Protein AF-A0AAU3TGC3-F1 (afdb_monomer_lite)

Radius of gyration: 21.4 Å; chains: 1; bounding box: 58×38×46 Å

pLDDT: mean 87.0, std 11.35, range [58.62, 98.12]

Sequence (65 aa):
MRLSVATVRRLLKRHGWSWQAPARRALERDEGAVELWKREVWPQVKAPRRRSGPGSSSRTRPDSR

Structure (mmCIF, N/CA/C/O backbone):
data_AF-A0AAU3TGC3-F1
#
_entry.id   AF-A0AAU3TGC3-F1
#
loop_
_atom_site.group_PDB
_atom_site.id
_atom_site.type_symbol
_atom_site.label_atom_id
_atom_site.label_alt_id
_atom_site.label_comp_id
_atom_site.label_asym_id
_atom_site.label_entity_id
_atom_site.label_seq_id
_atom_site.pdbx_PDB_ins_code
_atom_site.Cartn_x
_atom_site.Cartn_y
_atom_site.Cartn_z
_atom_site.occupancy
_atom_site.B_iso_or_equiv
_atom_site.auth_seq_id
_atom_site.auth_comp_id
_atom_site.auth_asym_id
_atom_site.auth_atom_id
_atom_site.pdbx_PDB_model_num
ATOM 1 N N . MET A 1 1 ? 16.421 -20.763 -14.363 1.00 71.81 1 MET A N 1
ATOM 2 C CA . MET A 1 1 ? 16.554 -19.324 -14.695 1.00 71.81 1 MET A CA 1
ATOM 3 C C . MET A 1 1 ? 15.603 -18.524 -13.804 1.00 71.81 1 MET A C 1
ATOM 5 O O . MET A 1 1 ? 14.426 -18.852 -13.778 1.00 71.81 1 MET A O 1
ATOM 9 N N . ARG A 1 2 ? 16.085 -17.545 -13.019 1.00 89.81 2 ARG A N 1
ATOM 10 C CA . ARG A 1 2 ? 15.262 -16.763 -12.068 1.00 89.81 2 ARG A CA 1
ATOM 11 C C . ARG A 1 2 ? 15.206 -15.305 -12.529 1.00 89.81 2 ARG A C 1
ATOM 13 O O . ARG A 1 2 ? 16.251 -14.691 -12.719 1.00 89.81 2 ARG A O 1
ATOM 20 N N . LEU A 1 3 ? 14.008 -14.758 -12.735 1.00 91.06 3 LEU A N 1
ATOM 21 C CA . LEU A 1 3 ? 13.837 -13.349 -13.102 1.00 91.06 3 LEU A CA 1
ATOM 22 C C . LEU A 1 3 ? 13.822 -12.475 -11.845 1.00 91.06 3 LEU A C 1
ATOM 24 O O . LEU A 1 3 ? 13.170 -12.803 -10.856 1.00 91.06 3 LEU A O 1
ATOM 28 N N . SER A 1 4 ? 14.521 -11.339 -11.886 1.00 95.31 4 SER A N 1
ATOM 29 C CA . SER A 1 4 ? 14.446 -10.343 -10.814 1.00 95.31 4 SER A CA 1
ATOM 30 C C . SER A 1 4 ? 13.111 -9.593 -10.849 1.00 95.31 4 SER A C 1
ATOM 32 O O . SER A 1 4 ? 12.542 -9.370 -11.920 1.00 95.31 4 SER A O 1
ATOM 34 N N . VAL A 1 5 ? 12.639 -9.120 -9.690 1.00 93.19 5 VAL A N 1
ATOM 35 C CA . VAL A 1 5 ? 11.392 -8.331 -9.564 1.00 93.19 5 VAL A CA 1
ATOM 36 C C . VAL A 1 5 ? 11.398 -7.109 -10.492 1.00 93.19 5 VAL A C 1
ATOM 38 O O . VAL A 1 5 ? 10.395 -6.787 -11.128 1.00 93.19 5 VAL A O 1
ATOM 41 N N . ALA A 1 6 ? 12.556 -6.460 -10.647 1.00 94.50 6 ALA A N 1
ATOM 42 C CA . ALA A 1 6 ? 12.722 -5.338 -11.568 1.00 94.50 6 ALA A CA 1
ATOM 43 C C . ALA A 1 6 ? 12.501 -5.740 -13.037 1.00 94.50 6 ALA A C 1
ATOM 45 O O . ALA A 1 6 ? 11.939 -4.971 -13.816 1.00 94.50 6 ALA A O 1
ATOM 46 N N . THR A 1 7 ? 12.927 -6.944 -13.421 1.00 96.12 7 THR A N 1
ATOM 47 C CA . THR A 1 7 ? 12.764 -7.466 -14.783 1.00 96.12 7 THR A CA 1
ATOM 48 C C . THR A 1 7 ? 11.311 -7.812 -15.069 1.00 96.12 7 THR A C 1
ATOM 50 O O . THR A 1 7 ? 10.788 -7.384 -16.096 1.00 96.12 7 THR A O 1
ATOM 53 N N . VAL A 1 8 ? 10.635 -8.473 -14.126 1.00 95.56 8 VAL A N 1
ATOM 54 C CA . VAL A 1 8 ? 9.196 -8.765 -14.218 1.00 95.56 8 VAL A CA 1
ATOM 55 C C . VAL A 1 8 ? 8.391 -7.470 -14.359 1.00 95.56 8 VAL A C 1
ATOM 57 O O . VAL A 1 8 ? 7.595 -7.339 -15.285 1.00 95.56 8 VAL A O 1
ATOM 60 N N . ARG A 1 9 ? 8.667 -6.454 -13.527 1.00 94.12 9 ARG A N 1
ATOM 61 C CA . ARG A 1 9 ? 7.984 -5.150 -13.601 1.00 94.12 9 ARG A CA 1
ATOM 62 C C . ARG A 1 9 ? 8.132 -4.475 -14.969 1.00 94.12 9 ARG A C 1
ATOM 64 O O . ARG A 1 9 ? 7.169 -3.908 -15.479 1.00 94.12 9 ARG A O 1
ATOM 71 N N . ARG A 1 10 ? 9.334 -4.502 -15.557 1.00 95.00 10 ARG A N 1
ATOM 72 C CA . ARG A 1 10 ? 9.587 -3.919 -16.888 1.00 95.00 10 ARG A CA 1
ATOM 73 C C . ARG A 1 10 ? 8.840 -4.663 -17.989 1.00 95.00 10 ARG A C 1
ATOM 75 O O . ARG A 1 10 ? 8.317 -4.017 -18.890 1.00 95.00 10 ARG A O 1
ATOM 82 N N . LEU A 1 11 ? 8.791 -5.993 -17.912 1.00 95.62 11 LEU A N 1
ATOM 83 C CA . LEU A 1 11 ? 8.066 -6.819 -18.873 1.00 95.62 11 LEU A CA 1
ATOM 84 C C . LEU A 1 11 ? 6.567 -6.505 -18.842 1.00 95.62 11 LEU A C 1
ATOM 86 O O . LEU A 1 11 ? 6.012 -6.154 -19.875 1.00 95.62 11 LEU A O 1
ATOM 90 N N . LEU A 1 12 ? 5.953 -6.525 -17.656 1.00 95.50 12 LEU A N 1
ATOM 91 C CA . LEU A 1 12 ? 4.532 -6.209 -17.481 1.00 95.50 12 LEU A CA 1
ATOM 92 C C . LEU A 1 12 ? 4.182 -4.834 -18.067 1.00 95.50 12 LEU A C 1
ATOM 94 O O . LEU A 1 12 ? 3.276 -4.724 -18.890 1.00 95.50 12 LEU A O 1
ATOM 98 N N . LYS A 1 13 ? 4.971 -3.801 -17.743 1.00 94.62 13 LYS A N 1
ATOM 99 C CA . LYS A 1 13 ? 4.745 -2.450 -18.276 1.00 94.62 13 LYS A CA 1
ATOM 100 C C . LYS A 1 13 ? 4.817 -2.398 -19.809 1.00 94.62 13 LYS A C 1
ATOM 102 O O . LYS A 1 13 ? 4.018 -1.700 -20.421 1.00 94.62 13 LYS A O 1
ATOM 107 N N . ARG A 1 14 ? 5.758 -3.122 -20.433 1.00 96.62 14 ARG A N 1
ATOM 108 C CA . ARG A 1 14 ? 5.884 -3.176 -21.905 1.00 96.62 14 ARG A CA 1
ATOM 109 C C . ARG A 1 14 ? 4.673 -3.811 -22.584 1.00 96.62 14 ARG A C 1
ATOM 111 O O . ARG A 1 14 ? 4.365 -3.435 -23.705 1.00 96.62 14 ARG A O 1
ATOM 118 N N . HIS A 1 15 ? 3.980 -4.718 -21.903 1.00 96.50 15 HIS A N 1
ATOM 119 C CA . HIS A 1 15 ? 2.762 -5.356 -22.405 1.00 96.50 15 HIS A CA 1
ATOM 120 C C . HIS A 1 15 ? 1.476 -4.621 -21.993 1.00 96.50 15 HIS A C 1
ATOM 122 O O . HIS A 1 15 ? 0.400 -5.206 -22.033 1.00 96.50 15 HIS A O 1
ATOM 128 N N . GLY A 1 16 ? 1.570 -3.357 -21.566 1.00 95.81 16 GLY A N 1
ATOM 129 C CA . GLY A 1 16 ? 0.400 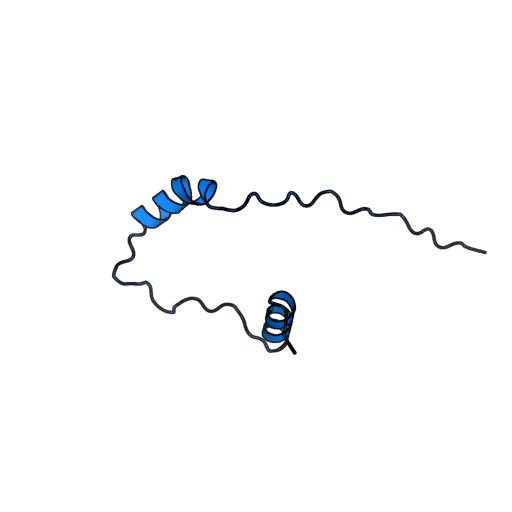-2.547 -21.213 1.00 95.81 16 GLY A CA 1
ATOM 130 C C . GLY A 1 16 ? -0.216 -2.873 -19.851 1.00 95.81 16 GLY A C 1
ATOM 131 O O . GLY A 1 16 ? -1.250 -2.311 -19.503 1.00 95.81 16 GLY A O 1
ATOM 132 N N . TRP A 1 17 ? 0.414 -3.733 -19.046 1.00 94.50 17 TRP A N 1
ATOM 133 C CA . TRP A 1 17 ? -0.091 -4.039 -17.713 1.00 94.50 17 TRP A CA 1
ATOM 134 C C . TRP A 1 17 ? 0.193 -2.886 -16.749 1.00 94.50 17 TRP A C 1
ATOM 136 O O . TRP A 1 17 ? 1.338 -2.455 -16.570 1.00 94.50 17 TRP A O 1
ATOM 146 N N . SER A 1 18 ? -0.864 -2.417 -16.091 1.00 89.81 18 SER A N 1
ATOM 147 C CA . SER A 1 18 ? -0.824 -1.429 -15.015 1.00 89.81 18 SER A CA 1
ATOM 148 C C . SER A 1 18 ? -1.183 -2.067 -13.670 1.00 89.81 18 SER A C 1
ATOM 150 O O . SER A 1 18 ? -1.698 -3.185 -13.603 1.00 89.81 18 SER A O 1
ATOM 152 N N . TRP A 1 19 ? -0.891 -1.359 -12.577 1.00 88.81 19 TRP A N 1
ATOM 153 C CA . TRP A 1 19 ? -1.365 -1.766 -11.257 1.00 88.81 19 TRP A CA 1
ATOM 154 C C . TRP A 1 19 ? -2.893 -1.648 -11.205 1.00 88.81 19 TRP A C 1
ATOM 156 O O . TRP A 1 19 ? -3.430 -0.582 -11.502 1.00 88.81 19 TRP A O 1
ATOM 166 N N . GLN A 1 20 ? -3.571 -2.737 -10.846 1.00 89.44 20 GLN A N 1
ATOM 167 C CA . GLN A 1 20 ? -5.028 -2.790 -10.750 1.00 89.44 20 GLN A CA 1
ATOM 168 C C . GLN A 1 20 ? -5.455 -2.549 -9.303 1.00 89.44 20 GLN A C 1
ATOM 170 O O . GLN A 1 20 ? -5.024 -3.263 -8.396 1.00 89.44 20 GLN A O 1
ATOM 175 N N . ALA A 1 21 ? -6.308 -1.549 -9.096 1.00 89.44 21 ALA A N 1
ATOM 176 C CA . ALA A 1 21 ? -6.994 -1.365 -7.827 1.00 89.44 21 ALA A CA 1
ATOM 177 C C . ALA A 1 21 ? -8.256 -2.245 -7.797 1.00 89.44 21 ALA A C 1
ATOM 179 O O . ALA A 1 21 ? -8.893 -2.421 -8.839 1.00 89.44 21 ALA A O 1
ATOM 180 N N . PRO A 1 22 ? -8.661 -2.773 -6.628 1.00 90.56 22 PRO A N 1
ATOM 181 C CA . PRO A 1 22 ? -9.965 -3.407 -6.486 1.00 90.56 22 PRO A CA 1
ATOM 182 C C . PRO A 1 22 ? -11.081 -2.469 -6.959 1.00 90.56 22 PRO A C 1
ATOM 184 O O . PRO A 1 22 ? -11.119 -1.300 -6.576 1.00 90.56 22 PRO A O 1
ATOM 187 N N . ALA A 1 23 ? -12.007 -2.990 -7.768 1.00 91.88 23 ALA A N 1
ATOM 188 C CA . ALA A 1 23 ? -13.105 -2.200 -8.329 1.00 91.88 23 ALA A CA 1
ATOM 189 C C . ALA A 1 23 ? -14.087 -1.684 -7.262 1.00 91.88 23 ALA A C 1
ATOM 191 O O . ALA A 1 23 ? -14.824 -0.730 -7.498 1.00 91.88 23 ALA A O 1
ATOM 192 N N . ARG A 1 24 ? -14.116 -2.324 -6.088 1.00 92.94 24 ARG A N 1
ATOM 193 C CA . ARG A 1 24 ? -14.980 -1.965 -4.961 1.00 92.94 24 ARG A CA 1
ATOM 194 C C . ARG A 1 24 ? -14.158 -1.834 -3.689 1.00 92.94 24 ARG A C 1
ATOM 196 O O . ARG A 1 24 ? -13.152 -2.521 -3.511 1.00 92.94 24 ARG A O 1
ATOM 203 N N . ARG A 1 25 ? -14.618 -0.961 -2.795 1.00 89.88 25 ARG A N 1
ATOM 204 C CA . ARG A 1 25 ? -14.086 -0.876 -1.433 1.00 89.88 25 ARG A CA 1
ATOM 205 C C . ARG A 1 25 ? -14.538 -2.100 -0.636 1.00 89.88 25 ARG A C 1
ATOM 207 O O . ARG A 1 25 ? -15.641 -2.599 -0.848 1.00 89.88 25 ARG A O 1
ATOM 214 N N . ALA A 1 26 ? -13.672 -2.578 0.254 1.00 92.44 26 ALA A N 1
ATOM 215 C CA . ALA A 1 26 ? -14.032 -3.631 1.196 1.00 92.44 26 ALA A CA 1
ATOM 216 C C .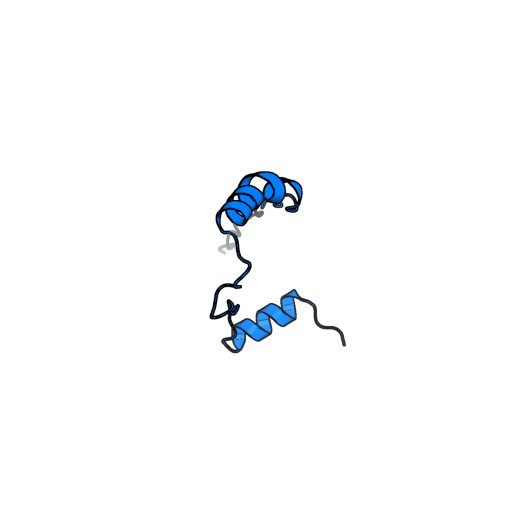 ALA A 1 26 ? -15.131 -3.126 2.144 1.00 92.44 26 ALA A C 1
ATOM 218 O O . ALA A 1 26 ? -15.087 -1.967 2.553 1.00 92.44 26 ALA A O 1
ATOM 219 N N . LEU A 1 27 ? -16.089 -3.990 2.492 1.00 93.88 27 LEU A N 1
ATOM 220 C CA . LEU A 1 27 ? -17.203 -3.642 3.386 1.00 93.88 27 LEU A CA 1
ATOM 221 C C . LEU A 1 27 ? -16.718 -3.250 4.788 1.00 93.88 27 LEU A C 1
ATOM 223 O O . LEU A 1 27 ? -17.284 -2.368 5.416 1.00 93.88 27 LEU A O 1
ATOM 227 N N . GLU A 1 28 ? -15.631 -3.869 5.239 1.00 94.44 28 GLU A N 1
ATOM 228 C CA . GLU A 1 28 ? -15.006 -3.640 6.547 1.00 94.44 28 GLU A CA 1
ATOM 229 C C . GLU A 1 28 ? -14.116 -2.386 6.583 1.00 94.44 28 GLU A C 1
ATOM 231 O O . GLU A 1 28 ? -13.495 -2.085 7.600 1.00 94.44 28 GLU A O 1
ATOM 236 N N . ARG A 1 29 ? -13.973 -1.665 5.462 1.00 93.56 29 ARG A N 1
ATOM 237 C CA . ARG A 1 29 ? -13.030 -0.550 5.364 1.00 93.56 29 ARG A CA 1
ATOM 238 C C . ARG A 1 29 ? -13.526 0.661 6.156 1.00 93.56 29 ARG A C 1
ATOM 240 O O . ARG A 1 29 ? -14.430 1.363 5.715 1.00 93.56 29 ARG A O 1
ATOM 247 N N . ASP A 1 30 ? -12.827 0.967 7.242 1.00 96.25 30 ASP A N 1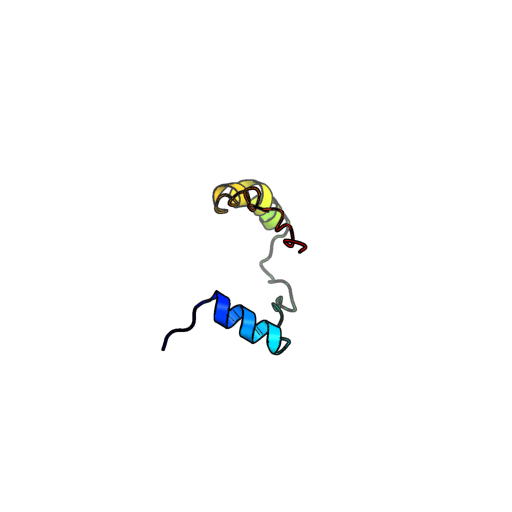
ATOM 248 C CA . ASP A 1 30 ? -12.970 2.212 7.999 1.00 96.25 30 ASP A CA 1
ATOM 249 C C . ASP A 1 30 ? -11.967 3.266 7.489 1.00 96.25 30 ASP A C 1
ATOM 251 O O . ASP A 1 30 ? -10.753 3.137 7.662 1.00 96.25 30 ASP A O 1
ATOM 255 N N . GLU A 1 31 ? -12.465 4.320 6.832 1.00 95.25 31 GLU A N 1
ATOM 256 C CA . GLU A 1 31 ? -11.608 5.397 6.314 1.00 95.25 31 GLU A CA 1
ATOM 257 C C . GLU A 1 31 ? -10.957 6.223 7.436 1.00 95.25 31 GLU A C 1
ATOM 259 O O . GLU A 1 31 ? -9.833 6.691 7.263 1.00 95.25 31 GLU A O 1
ATOM 264 N N . GLY A 1 32 ? -11.606 6.367 8.596 1.00 97.50 32 GLY A N 1
ATOM 265 C CA . GLY A 1 32 ? -11.036 7.054 9.755 1.00 97.50 32 GLY A CA 1
ATOM 266 C C . GLY A 1 32 ? -9.846 6.287 10.328 1.00 97.50 32 GLY A C 1
ATOM 267 O O . GLY A 1 32 ? -8.779 6.866 10.545 1.00 97.50 32 GLY A O 1
ATOM 268 N N . ALA A 1 33 ? -9.988 4.968 10.474 1.00 96.62 33 ALA A N 1
ATOM 269 C CA . ALA A 1 33 ? -8.889 4.091 10.873 1.00 96.62 33 ALA A CA 1
ATOM 270 C C . ALA A 1 33 ? -7.742 4.099 9.845 1.00 96.62 33 ALA A C 1
ATOM 272 O O . ALA A 1 33 ? -6.568 4.123 10.223 1.00 96.62 33 ALA A O 1
ATOM 273 N N . VAL A 1 34 ? -8.056 4.131 8.544 1.00 96.19 34 VAL A N 1
ATOM 274 C CA . VAL A 1 34 ? -7.046 4.228 7.476 1.00 96.19 34 VAL A CA 1
ATOM 275 C C . VAL A 1 34 ? -6.270 5.543 7.553 1.00 96.19 34 VAL A C 1
ATOM 277 O O . VAL A 1 34 ? -5.041 5.526 7.441 1.00 96.19 34 VAL A O 1
ATOM 280 N N . GLU A 1 35 ? -6.944 6.678 7.735 1.00 97.56 35 GLU A N 1
ATOM 281 C CA . GLU A 1 35 ? -6.268 7.974 7.852 1.00 97.56 35 GLU A CA 1
ATOM 282 C C . GLU A 1 35 ? -5.416 8.065 9.122 1.00 97.56 35 GLU A C 1
ATOM 284 O O . GLU A 1 35 ? -4.267 8.515 9.062 1.00 97.56 35 GLU A O 1
ATOM 289 N N . LEU A 1 36 ? -5.914 7.551 10.250 1.00 98.12 36 LEU A N 1
ATOM 290 C CA . LEU A 1 36 ? -5.146 7.464 11.490 1.00 98.12 36 LEU A CA 1
ATOM 291 C C . LEU A 1 36 ? -3.879 6.621 11.302 1.00 98.12 36 LEU A C 1
ATOM 293 O O . LEU A 1 36 ? -2.774 7.061 11.623 1.00 98.12 36 LEU A O 1
ATOM 297 N N . TRP A 1 37 ? -4.016 5.442 10.694 1.00 97.38 37 TRP A N 1
ATOM 298 C CA . TRP A 1 37 ? -2.895 4.545 10.431 1.00 97.38 37 TRP A CA 1
ATOM 299 C C . TRP A 1 37 ? -1.841 5.184 9.518 1.00 97.38 37 TRP A C 1
ATOM 301 O O . TRP A 1 37 ? -0.640 5.090 9.788 1.00 97.38 37 TRP A O 1
ATOM 311 N N . LYS A 1 38 ? -2.267 5.883 8.456 1.00 96.25 38 LYS A N 1
ATOM 312 C CA . LYS A 1 38 ? -1.362 6.623 7.558 1.00 96.25 38 LYS A CA 1
ATOM 313 C C . LYS A 1 38 ? -0.592 7.722 8.288 1.00 96.25 38 LYS A C 1
ATOM 315 O O . LYS A 1 38 ? 0.560 7.977 7.937 1.00 96.25 38 LYS A O 1
ATOM 320 N N . ARG A 1 39 ? -1.222 8.392 9.254 1.00 96.50 39 ARG A N 1
ATOM 321 C CA . ARG A 1 39 ? -0.591 9.463 10.030 1.00 96.50 39 ARG A CA 1
ATOM 322 C C . ARG A 1 39 ? 0.389 8.912 11.060 1.00 96.50 39 ARG A C 1
ATOM 324 O O . ARG A 1 39 ? 1.483 9.449 11.192 1.00 96.50 39 ARG A O 1
ATOM 331 N N . GLU A 1 40 ? 0.003 7.864 11.777 1.00 97.00 40 GLU A N 1
ATOM 332 C CA . GLU A 1 40 ? 0.693 7.465 13.008 1.00 97.00 40 GLU A CA 1
ATOM 333 C C . GLU A 1 40 ? 1.613 6.263 12.822 1.00 97.00 40 GLU A C 1
ATOM 335 O O . GLU A 1 40 ? 2.744 6.273 13.303 1.00 97.00 40 GLU A O 1
ATOM 340 N N . VAL A 1 41 ? 1.163 5.247 12.085 1.00 96.50 41 VAL A N 1
ATOM 341 C CA . VAL A 1 41 ? 1.876 3.969 11.957 1.00 96.50 41 VAL A CA 1
ATOM 342 C C . VAL A 1 41 ? 2.759 3.955 10.718 1.00 96.50 41 VAL A C 1
ATOM 344 O O . VAL A 1 41 ? 3.913 3.528 10.772 1.00 96.50 41 VAL A O 1
ATOM 347 N N . TRP A 1 42 ? 2.249 4.455 9.589 1.00 95.81 42 TRP A N 1
ATOM 348 C CA . TRP A 1 42 ? 2.976 4.414 8.322 1.00 95.81 42 TRP A CA 1
ATOM 349 C C . TRP A 1 42 ? 4.380 5.041 8.376 1.00 95.81 42 TRP A C 1
ATOM 351 O O . TRP A 1 42 ? 5.305 4.424 7.841 1.00 95.81 42 TRP A O 1
ATOM 361 N N . PRO A 1 43 ? 4.611 6.201 9.027 1.00 92.75 43 PRO A N 1
ATOM 362 C CA . PRO A 1 43 ? 5.956 6.765 9.142 1.00 92.75 43 PRO A CA 1
ATOM 363 C C . PRO A 1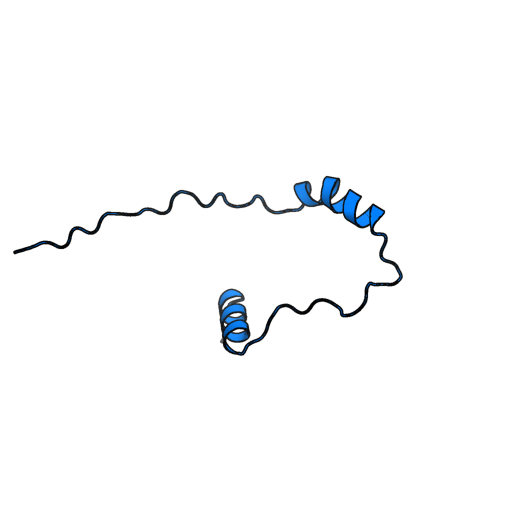 43 ? 6.949 5.862 9.882 1.00 92.75 43 PRO A C 1
ATOM 365 O O . PRO A 1 43 ? 8.141 5.936 9.597 1.00 92.75 43 PRO A O 1
ATOM 368 N N . GLN A 1 44 ? 6.466 5.013 10.793 1.00 92.56 44 GLN A N 1
ATOM 369 C CA . GLN A 1 44 ? 7.293 4.136 11.623 1.00 92.56 44 GLN A CA 1
ATOM 370 C C . GLN A 1 44 ? 7.707 2.860 10.877 1.00 92.56 44 GLN A C 1
ATOM 372 O O . GLN A 1 44 ? 8.840 2.405 11.001 1.00 92.56 44 GLN A O 1
ATOM 377 N N . VAL A 1 45 ? 6.800 2.287 10.078 1.00 93.50 45 VAL A N 1
ATOM 378 C CA . VAL A 1 45 ? 7.034 1.008 9.373 1.00 93.50 45 VAL A CA 1
ATOM 379 C C . VAL A 1 45 ? 7.624 1.182 7.975 1.00 93.50 45 VAL A C 1
ATOM 381 O O . VAL A 1 45 ? 8.192 0.255 7.394 1.00 93.50 45 VAL A O 1
ATOM 384 N N . LYS A 1 46 ? 7.482 2.373 7.394 1.00 89.62 46 LYS A N 1
ATOM 385 C CA . LYS A 1 46 ? 8.049 2.704 6.093 1.00 89.62 46 LYS A CA 1
ATOM 386 C C . LYS A 1 46 ? 9.571 2.706 6.176 1.00 89.62 46 LYS A C 1
ATOM 388 O O . LYS A 1 46 ? 10.158 3.490 6.916 1.00 89.62 46 LYS A O 1
ATOM 393 N N . ALA A 1 47 ? 10.213 1.915 5.315 1.00 83.06 47 ALA A N 1
ATOM 394 C CA . ALA A 1 47 ? 11.659 1.985 5.140 1.00 83.06 47 ALA A CA 1
ATOM 395 C C . ALA A 1 47 ? 12.087 3.444 4.874 1.00 83.06 47 ALA A C 1
ATOM 397 O O . ALA A 1 47 ? 11.458 4.109 4.032 1.00 83.06 47 ALA A O 1
ATOM 398 N N . PRO A 1 48 ? 13.145 3.948 5.542 1.00 78.12 48 PRO A N 1
ATOM 399 C CA . PRO A 1 48 ? 13.665 5.278 5.277 1.00 78.12 48 PRO A CA 1
ATOM 400 C C . PRO A 1 48 ? 13.852 5.437 3.774 1.00 78.12 48 PRO A C 1
ATOM 402 O O . PRO A 1 48 ? 14.506 4.612 3.128 1.00 78.12 48 PRO A O 1
ATOM 405 N N . ARG A 1 49 ? 13.243 6.473 3.181 1.00 71.56 49 ARG A N 1
ATOM 406 C CA . ARG A 1 49 ? 13.508 6.765 1.771 1.00 71.56 49 ARG A CA 1
ATOM 407 C C . ARG A 1 49 ? 15.013 6.973 1.678 1.00 71.56 49 ARG A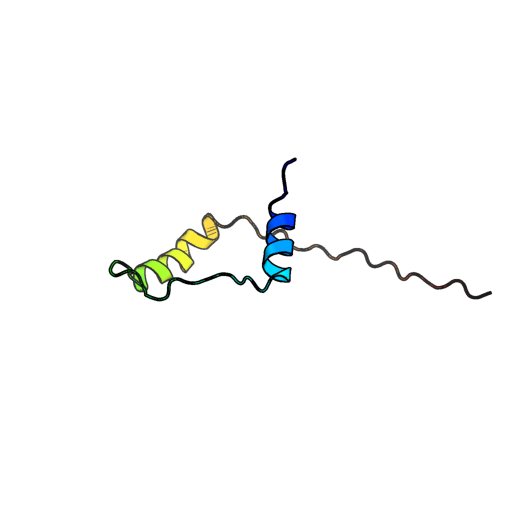 C 1
ATOM 409 O O . ARG A 1 49 ? 15.522 7.912 2.288 1.00 71.56 49 ARG A O 1
ATOM 416 N N . ARG A 1 50 ? 15.721 6.124 0.921 1.00 70.62 50 ARG A N 1
ATOM 417 C CA . ARG A 1 50 ? 17.068 6.473 0.466 1.00 70.62 50 ARG A CA 1
ATOM 418 C C . ARG A 1 50 ? 16.918 7.848 -0.164 1.00 70.62 50 ARG A C 1
ATOM 420 O O . ARG A 1 50 ? 16.207 7.986 -1.161 1.00 70.62 50 ARG A O 1
ATOM 427 N N . ARG A 1 51 ? 17.519 8.869 0.455 1.00 65.31 51 ARG A N 1
ATOM 428 C CA . ARG A 1 51 ? 17.730 10.134 -0.235 1.00 65.31 51 ARG A CA 1
ATOM 429 C C . ARG A 1 51 ? 18.475 9.743 -1.499 1.00 65.31 51 ARG A C 1
ATOM 431 O O . ARG A 1 51 ? 19.546 9.143 -1.419 1.00 65.31 51 ARG A O 1
ATOM 438 N N . SER A 1 52 ? 17.860 9.975 -2.652 1.00 68.31 52 SER A N 1
ATOM 439 C CA . SER A 1 52 ? 18.597 10.023 -3.901 1.00 68.31 52 SER A CA 1
ATOM 440 C C . SER A 1 52 ? 19.652 11.099 -3.686 1.00 68.31 52 SER A C 1
ATOM 442 O O . SER A 1 52 ? 19.328 12.283 -3.646 1.00 68.31 52 SER A O 1
ATOM 444 N N . GLY A 1 53 ? 20.882 10.671 -3.395 1.00 72.38 53 GLY A N 1
ATOM 445 C CA . GLY A 1 53 ? 22.022 11.570 -3.395 1.00 72.38 53 GLY A CA 1
ATOM 446 C C . GLY A 1 53 ? 22.149 12.180 -4.792 1.00 72.38 53 GLY A C 1
ATOM 447 O O . GLY A 1 53 ? 21.646 11.582 -5.752 1.00 72.38 53 GLY A O 1
ATOM 448 N N . PRO A 1 54 ? 22.781 13.354 -4.925 1.00 75.88 54 PRO A N 1
ATOM 449 C CA . PRO A 1 54 ? 23.093 13.903 -6.234 1.00 75.88 54 PRO A CA 1
ATOM 450 C C . PRO A 1 54 ? 23.749 12.813 -7.088 1.00 75.88 54 PRO A C 1
ATOM 452 O O . PRO A 1 54 ? 24.735 12.202 -6.672 1.00 75.88 54 PRO A O 1
ATOM 455 N N . GLY A 1 55 ? 23.166 12.511 -8.249 1.00 72.06 55 GLY A N 1
ATOM 456 C CA . GLY A 1 55 ? 23.858 11.694 -9.237 1.00 72.06 55 GLY A CA 1
ATOM 457 C C . GLY A 1 55 ? 25.123 12.434 -9.663 1.00 72.06 55 GLY A C 1
ATOM 458 O O . GLY A 1 55 ? 25.089 13.651 -9.842 1.00 72.06 55 GLY A O 1
ATOM 459 N N . SER A 1 56 ? 26.241 11.724 -9.806 1.00 75.38 56 SER A N 1
ATOM 460 C CA . SER A 1 56 ? 27.434 12.318 -10.405 1.00 75.38 56 SER A CA 1
ATOM 461 C C . SER A 1 56 ? 27.129 12.636 -11.868 1.00 75.38 56 SER A C 1
ATOM 463 O O . SER A 1 56 ? 26.765 11.743 -12.632 1.00 75.38 56 SER A O 1
ATOM 465 N N . SER A 1 57 ? 27.234 13.908 -12.241 1.00 72.00 57 SER A N 1
ATOM 466 C CA . SER A 1 57 ? 27.181 14.363 -13.627 1.00 72.00 57 SER A CA 1
ATOM 467 C C . SER A 1 57 ? 28.534 14.979 -13.943 1.00 72.00 57 SER A C 1
ATOM 469 O O . SER A 1 57 ? 28.837 16.092 -13.511 1.00 72.00 57 SER A O 1
ATOM 471 N N . SER A 1 58 ? 29.387 14.235 -14.642 1.00 74.50 58 SER A N 1
ATOM 472 C CA . SER A 1 58 ? 30.571 14.815 -15.260 1.00 74.50 58 SER A CA 1
ATOM 473 C C . SER A 1 58 ? 30.151 15.442 -16.586 1.00 74.50 58 SER A C 1
ATOM 475 O O . SER A 1 58 ? 29.469 14.824 -17.403 1.00 74.50 58 SER A O 1
ATOM 477 N N . ARG A 1 59 ? 30.551 16.696 -16.817 1.00 70.25 59 ARG A N 1
ATOM 478 C CA . ARG A 1 59 ? 30.482 17.280 -18.157 1.00 70.25 59 ARG A CA 1
ATOM 479 C C . ARG A 1 59 ? 31.459 16.507 -19.036 1.00 70.25 59 ARG A C 1
ATOM 481 O O . ARG A 1 59 ? 32.661 16.759 -18.977 1.00 70.25 59 ARG A O 1
ATOM 488 N N . THR A 1 60 ? 30.959 15.579 -19.842 1.00 73.50 60 THR A N 1
ATOM 489 C CA . THR A 1 60 ? 31.718 15.060 -20.977 1.00 73.50 60 THR A CA 1
ATOM 490 C C . THR A 1 60 ? 31.902 16.226 -21.941 1.00 73.50 60 THR A C 1
ATOM 492 O O . THR A 1 60 ? 30.962 16.642 -22.615 1.00 73.50 60 THR A O 1
ATOM 495 N N . ARG A 1 61 ? 33.092 16.830 -21.941 1.00 67.56 61 ARG A N 1
ATOM 496 C CA . ARG A 1 61 ? 33.499 17.720 -23.027 1.00 67.56 61 ARG A CA 1
ATOM 497 C C . ARG A 1 61 ? 33.754 16.824 -24.243 1.00 67.56 61 ARG A C 1
ATOM 499 O O . ARG A 1 61 ? 34.546 15.894 -24.096 1.00 67.56 61 ARG A O 1
ATOM 506 N N . PRO A 1 62 ? 33.102 17.030 -25.399 1.00 72.56 62 PRO A N 1
ATOM 507 C CA . PRO A 1 62 ? 33.637 16.483 -26.631 1.00 72.56 62 PRO A CA 1
ATOM 508 C C . PRO A 1 62 ? 34.980 17.174 -26.873 1.00 72.56 62 PRO A C 1
ATOM 510 O O . PRO A 1 62 ? 35.063 18.403 -26.879 1.00 72.56 62 PRO A O 1
ATOM 513 N N . ASP A 1 63 ? 36.032 16.371 -26.967 1.00 61.44 63 ASP A N 1
ATOM 514 C CA . ASP A 1 63 ? 37.314 16.816 -27.490 1.00 61.44 63 ASP A CA 1
ATOM 515 C C . ASP A 1 63 ? 37.085 17.262 -28.940 1.00 61.44 63 ASP A C 1
ATOM 517 O O . ASP A 1 63 ? 36.581 16.491 -29.760 1.00 61.44 63 ASP A O 1
ATOM 521 N N . SER A 1 64 ? 37.362 18.532 -29.224 1.00 63.78 64 SER A N 1
ATOM 522 C CA . SER A 1 64 ? 37.299 19.079 -30.575 1.00 63.78 64 SER A CA 1
ATOM 523 C C . SER A 1 6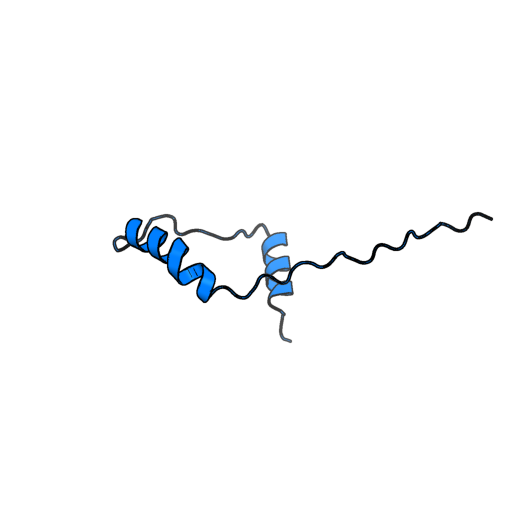4 ? 38.717 19.427 -31.013 1.00 63.78 64 SER A C 1
ATOM 525 O O . SER A 1 64 ? 39.233 20.461 -30.606 1.00 63.78 64 SER A O 1
ATOM 527 N N . ARG A 1 65 ? 39.271 18.493 -31.796 1.00 58.62 65 ARG A N 1
ATOM 528 C CA . ARG A 1 65 ? 40.258 18.565 -32.891 1.00 58.62 65 ARG A CA 1
ATOM 529 C C . ARG A 1 65 ? 41.301 19.683 -32.913 1.00 58.62 65 ARG A C 1
ATOM 531 O O . ARG A 1 65 ? 40.907 20.861 -33.043 1.00 58.62 65 ARG A O 1
#

Foldseek 3Di:
DDDDPVRVVVVCVVVVHDDDDPPDDDPPDDVVVVVVCVVPVCVVPDDPPPPPDDDDDDPPDPDDD

Secondary structure (DSSP, 8-state):
----HHHHHHHHHHTT--PPPPSS--TT--HHHHHHHHHHTHHHHSPPP---PPPP----PPP--